Protein AF-A0A934GKQ5-F1 (afdb_monomer_lite)

Foldseek 3Di:
DDQDPVLVVVLVVVDDVANVPDDQWAWAQDPVRDIDIGGPVPDDPVSVVRSVVRVVVVVVVVVVVVVVVVVLVVVCVVVVDDPPDDSVVVVVVVVD

Radius of gyration: 21.55 Å; chains: 1; bounding box: 41×31×54 Å

Secondary structure (DSSP, 8-state):
----HHHHHHHHHH-HHHHTT--SEEEEE-TT--EEEEEGGG--HHHHHHHHHHHHHHHHHHHHHHHHHHHHHHHHHHTT--TT--HHHHHHHH--

Sequence (96 aa):
MTTHPLFEKLCRHLGAYRSDDLPVEICYRDRYRNLVVKPLLDASLDEIAFAVQTLHEESMAISSRRSALEYLYTFSRKRGAIGADQIIHIAEEVTK

pLDDT: mean 89.83, std 10.23, range [46.91, 98.38]

Structure (mmCIF, N/CA/C/O backbone):
data_AF-A0A934GKQ5-F1
#
_entry.id   AF-A0A934GKQ5-F1
#
loop_
_atom_site.group_PDB
_atom_site.id
_atom_site.type_symbol
_atom_site.label_atom_id
_atom_site.label_alt_id
_atom_site.label_comp_id
_atom_site.label_asym_id
_atom_site.label_entity_id
_atom_site.label_seq_id
_atom_site.pdbx_PDB_ins_code
_atom_site.Cartn_x
_atom_site.Cartn_y
_atom_site.Cartn_z
_atom_site.occupancy
_atom_site.B_iso_or_equiv
_atom_site.auth_seq_id
_atom_site.auth_comp_id
_atom_site.auth_asym_id
_atom_site.auth_atom_id
_atom_site.pdbx_PDB_model_num
ATOM 1 N N . MET A 1 1 ? -12.691 18.056 8.670 1.00 46.91 1 MET A N 1
ATOM 2 C CA . MET A 1 1 ? -13.181 16.891 9.435 1.00 46.91 1 MET A CA 1
ATOM 3 C C . MET A 1 1 ? -12.725 17.099 10.864 1.00 46.91 1 MET A C 1
ATOM 5 O O . MET A 1 1 ? -11.533 17.265 11.073 1.00 46.91 1 MET A O 1
ATOM 9 N N . THR A 1 2 ? -13.646 17.252 11.809 1.00 55.66 2 THR A N 1
ATOM 10 C CA . THR A 1 2 ? -13.316 17.446 13.227 1.00 55.66 2 THR A CA 1
ATOM 11 C C . THR A 1 2 ? -12.858 16.110 13.798 1.00 55.66 2 THR A C 1
ATOM 13 O O . THR A 1 2 ? -13.635 15.160 13.848 1.00 55.66 2 THR A O 1
ATOM 16 N N . THR A 1 3 ? -11.587 16.017 14.174 1.00 66.25 3 THR A N 1
ATOM 17 C CA . THR A 1 3 ? -11.011 14.817 14.782 1.00 66.25 3 THR A CA 1
ATOM 18 C C . THR A 1 3 ? -11.673 14.572 16.138 1.00 66.25 3 THR A C 1
ATOM 20 O O . THR A 1 3 ? -11.822 15.488 16.943 1.00 66.25 3 THR A O 1
ATOM 23 N N . HIS A 1 4 ? -12.139 13.346 16.384 1.00 81.69 4 HIS A N 1
ATOM 24 C CA . HI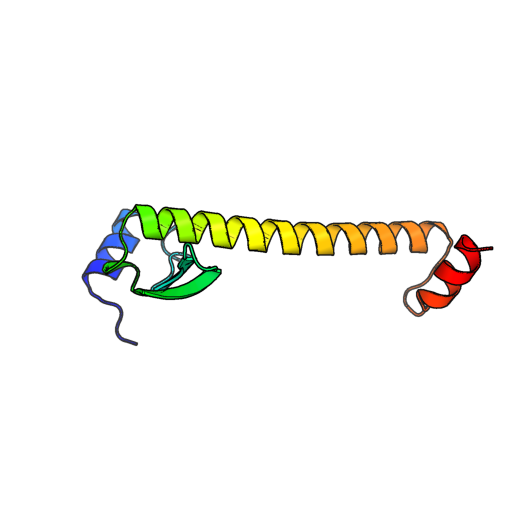S A 1 4 ? -12.846 13.015 17.622 1.00 81.69 4 HIS A CA 1
ATOM 25 C C . HIS A 1 4 ? -11.907 13.188 18.840 1.00 81.69 4 HIS A C 1
ATOM 27 O O . HIS A 1 4 ? -10.773 12.711 18.790 1.00 81.69 4 HIS A O 1
ATOM 33 N N . PRO A 1 5 ? -12.338 13.782 19.971 1.00 87.06 5 PRO A N 1
ATOM 34 C CA . PRO A 1 5 ? -11.452 14.083 21.108 1.00 87.06 5 PRO A CA 1
ATOM 35 C C . PRO A 1 5 ? -10.781 12.841 21.721 1.00 87.06 5 PRO A C 1
ATOM 37 O O . PRO A 1 5 ? -9.672 12.915 22.251 1.00 87.06 5 PRO A O 1
ATOM 40 N N . LEU A 1 6 ? -11.424 11.670 21.626 1.00 87.50 6 LEU A N 1
ATOM 41 C CA . LEU A 1 6 ? -10.805 10.402 22.039 1.00 87.50 6 LEU A CA 1
ATOM 42 C C . LEU A 1 6 ? -9.668 9.963 21.107 1.00 87.50 6 LEU A C 1
ATOM 44 O O . LEU A 1 6 ? -8.699 9.384 21.591 1.00 87.50 6 LEU A O 1
ATOM 48 N N . PHE A 1 7 ? -9.754 10.264 19.809 1.00 86.81 7 PHE A N 1
ATOM 49 C CA . PHE A 1 7 ? -8.687 9.977 18.850 1.00 86.81 7 PHE A CA 1
ATOM 50 C C . PHE A 1 7 ? -7.450 10.824 19.163 1.00 86.81 7 PHE A C 1
ATOM 52 O O . PHE A 1 7 ? -6.352 10.292 19.275 1.00 86.81 7 PHE A O 1
ATOM 59 N N . GLU A 1 8 ? -7.627 12.119 19.438 1.00 86.31 8 GLU A N 1
ATOM 60 C CA . GLU A 1 8 ? -6.516 12.993 19.843 1.00 86.31 8 GLU A CA 1
ATOM 61 C C . GLU A 1 8 ? -5.847 12.521 21.142 1.00 86.31 8 GLU A C 1
ATOM 63 O O . GLU A 1 8 ? -4.618 12.539 21.273 1.00 86.31 8 GLU A O 1
ATOM 68 N N . LYS A 1 9 ? -6.648 12.057 22.111 1.00 87.31 9 LYS A N 1
ATOM 69 C CA . LYS A 1 9 ? -6.133 11.482 23.359 1.00 87.31 9 LYS A CA 1
ATOM 70 C C . LYS A 1 9 ? -5.363 10.180 23.111 1.00 87.31 9 LYS A C 1
ATOM 72 O O . LYS A 1 9 ? -4.326 9.973 23.740 1.00 87.31 9 LYS A O 1
ATOM 77 N N . LEU A 1 10 ? -5.842 9.331 22.200 1.00 86.56 10 LEU A N 1
ATOM 78 C CA . LEU A 1 10 ? -5.163 8.101 21.790 1.00 86.56 10 LEU A CA 1
ATOM 79 C C . LEU A 1 10 ? -3.812 8.406 21.129 1.00 86.56 10 LEU A C 1
ATOM 81 O O . LEU A 1 10 ? -2.797 7.859 21.557 1.00 86.56 10 LEU A O 1
ATOM 85 N N . CYS A 1 11 ? -3.774 9.335 20.169 1.00 85.62 11 CYS A N 1
ATOM 86 C CA . CYS A 1 11 ? -2.538 9.785 19.524 1.00 85.62 11 CYS A CA 1
ATOM 87 C C . CYS A 1 11 ? -1.512 10.283 20.549 1.00 85.62 11 CYS A C 1
ATOM 89 O O . CYS A 1 11 ? -0.352 9.877 20.521 1.00 85.62 11 CYS A O 1
ATOM 91 N N . ARG A 1 12 ? -1.948 11.091 21.526 1.00 85.69 12 ARG A N 1
ATOM 92 C CA . ARG A 1 12 ? -1.072 11.572 22.606 1.00 85.69 12 ARG A CA 1
ATOM 93 C C . ARG A 1 12 ? -0.497 10.433 23.455 1.00 85.69 12 ARG A C 1
ATOM 95 O O . ARG A 1 12 ? 0.650 10.525 23.882 1.00 85.69 12 ARG A O 1
ATOM 102 N N . HIS A 1 13 ? -1.273 9.377 23.702 1.00 85.69 13 HIS A N 1
ATOM 103 C CA . HIS A 1 13 ? -0.819 8.211 24.465 1.00 85.69 13 HIS A CA 1
ATOM 104 C C . HIS A 1 13 ? 0.142 7.302 23.689 1.00 85.69 13 HIS A C 1
ATOM 106 O O . HIS A 1 13 ? 1.033 6.720 24.302 1.00 85.69 13 HIS A O 1
ATOM 112 N N . LEU A 1 14 ? -0.012 7.187 22.367 1.00 81.69 14 LEU A N 1
ATOM 113 C CA . LEU A 1 14 ? 0.859 6.364 21.517 1.00 81.69 14 LEU A CA 1
ATOM 114 C C . LEU A 1 14 ? 2.247 6.990 21.283 1.00 81.69 14 LEU A C 1
ATOM 116 O O . LEU A 1 14 ? 3.172 6.292 20.864 1.00 81.69 14 LEU A O 1
ATOM 120 N N . GLY A 1 15 ? 2.404 8.276 21.608 1.00 77.44 15 GLY A N 1
ATOM 121 C CA . GLY A 1 15 ? 3.642 9.029 21.442 1.00 77.44 15 GLY A CA 1
ATOM 122 C C . GLY A 1 15 ? 3.855 9.513 20.004 1.00 77.44 15 GLY A C 1
ATOM 123 O O . GLY A 1 15 ? 3.317 8.956 19.049 1.00 77.44 15 GLY A O 1
ATOM 124 N N . ALA A 1 16 ? 4.683 10.553 19.861 1.00 64.06 16 ALA A N 1
ATOM 125 C CA . ALA A 1 16 ? 4.853 11.311 18.615 1.00 64.06 16 ALA A CA 1
ATOM 126 C C . ALA A 1 16 ? 5.250 10.455 17.398 1.00 64.06 16 ALA A C 1
ATOM 128 O O . ALA A 1 16 ? 4.855 10.742 16.279 1.00 64.06 16 ALA A O 1
ATOM 129 N N . TYR A 1 17 ? 6.003 9.371 17.604 1.00 54.06 17 TYR A N 1
ATOM 130 C CA . TYR A 1 17 ? 6.523 8.559 16.498 1.00 54.06 17 TYR A CA 1
ATOM 131 C C . TYR A 1 17 ? 5.483 7.629 15.855 1.00 54.06 17 TYR A C 1
ATOM 133 O O . TYR A 1 17 ? 5.768 6.998 14.844 1.00 54.06 17 TYR A O 1
ATOM 141 N N . ARG A 1 18 ? 4.307 7.470 16.474 1.00 61.69 18 ARG A N 1
ATOM 142 C CA . ARG A 1 18 ? 3.238 6.585 15.981 1.00 61.69 18 ARG A CA 1
ATOM 143 C C . ARG A 1 18 ? 1.924 7.318 15.741 1.00 61.69 18 ARG A C 1
ATOM 145 O O . ARG A 1 18 ? 1.037 6.748 15.119 1.00 61.69 18 ARG A O 1
ATOM 152 N N . SER A 1 19 ? 1.785 8.542 16.250 1.00 66.94 19 SER A N 1
ATOM 153 C CA . SER A 1 19 ? 0.562 9.337 16.136 1.00 66.94 19 SER A CA 1
ATOM 154 C C . SER A 1 19 ? 0.349 9.936 14.755 1.00 66.94 19 SER A C 1
ATOM 156 O O . SER A 1 19 ? -0.799 10.057 14.340 1.00 66.94 19 SER A O 1
ATOM 158 N N . ASP A 1 20 ? 1.428 10.322 14.076 1.00 77.56 20 ASP A N 1
ATOM 159 C CA . ASP A 1 20 ? 1.343 11.134 12.855 1.00 77.56 20 ASP A CA 1
ATOM 160 C C . ASP A 1 20 ? 0.865 10.309 11.655 1.00 77.56 20 ASP A C 1
ATOM 162 O O . ASP A 1 20 ? 0.134 10.811 10.805 1.00 77.56 20 ASP A O 1
ATOM 166 N N . ASP A 1 21 ? 1.194 9.017 11.654 1.00 85.50 21 ASP A N 1
ATOM 167 C CA . ASP A 1 21 ? 0.782 8.060 10.627 1.00 85.50 21 ASP A CA 1
ATOM 168 C C . ASP A 1 21 ? -0.439 7.221 11.047 1.00 85.50 21 ASP A C 1
ATOM 170 O O . ASP A 1 21 ? -0.858 6.324 10.312 1.00 85.50 21 ASP A O 1
ATOM 174 N N . LEU A 1 22 ? -1.014 7.464 12.234 1.00 87.56 22 LEU A N 1
ATOM 175 C CA . LEU A 1 22 ? -2.191 6.722 12.681 1.00 87.56 22 LEU A CA 1
ATOM 176 C C . LEU A 1 22 ? -3.419 7.185 11.886 1.00 87.56 22 LEU A C 1
ATOM 178 O O . LEU A 1 22 ? -3.790 8.361 11.959 1.00 87.56 22 LEU A O 1
ATOM 182 N N . PRO A 1 23 ? -4.099 6.291 11.153 1.00 91.06 23 PRO A N 1
ATOM 183 C CA . PRO A 1 23 ? -5.180 6.717 10.291 1.00 91.06 23 PRO A CA 1
ATOM 184 C C . PRO A 1 23 ? -6.473 6.916 11.092 1.00 91.06 23 PRO A C 1
ATOM 186 O O . PRO A 1 23 ? -6.765 6.189 12.041 1.00 91.06 23 PRO A O 1
ATOM 189 N N . VAL A 1 24 ? -7.283 7.896 10.685 1.00 91.94 24 VAL A N 1
ATOM 190 C CA . VAL A 1 24 ? -8.622 8.132 11.261 1.00 91.94 24 VAL A CA 1
ATOM 191 C C . VAL A 1 24 ? -9.624 7.035 10.888 1.00 91.94 24 VAL A C 1
ATOM 193 O O . VAL A 1 24 ? -10.590 6.799 11.614 1.00 91.94 24 VAL A O 1
ATOM 196 N N . GLU A 1 25 ? -9.363 6.335 9.786 1.00 95.00 25 GLU A N 1
ATOM 197 C CA . GLU A 1 25 ? -10.136 5.210 9.271 1.00 95.00 25 GLU A CA 1
ATOM 198 C C . GLU A 1 25 ? -9.197 4.054 8.936 1.00 95.00 25 GLU A C 1
ATOM 200 O O . GLU A 1 25 ? -8.111 4.259 8.397 1.00 95.00 25 GLU A O 1
ATOM 205 N N . ILE A 1 26 ? -9.621 2.830 9.225 1.00 95.88 26 ILE A N 1
ATOM 206 C CA . ILE A 1 26 ? -8.923 1.633 8.770 1.00 95.88 26 ILE A CA 1
ATOM 207 C C . ILE A 1 26 ? -9.567 1.105 7.495 1.00 95.88 26 ILE A C 1
ATOM 209 O O . ILE A 1 26 ? -10.774 1.231 7.284 1.00 95.88 26 ILE A O 1
ATOM 213 N N . CYS A 1 27 ? -8.741 0.479 6.666 1.00 96.50 27 CYS A N 1
ATOM 214 C CA . CYS A 1 27 ? -9.152 -0.167 5.435 1.00 96.50 27 CYS A CA 1
ATOM 215 C C . CYS A 1 27 ? -8.641 -1.608 5.443 1.00 96.50 27 CYS A C 1
ATOM 217 O O . CYS A 1 27 ? -7.462 -1.839 5.717 1.00 96.50 27 CYS A O 1
ATOM 219 N N . TYR A 1 28 ? -9.515 -2.576 5.182 1.00 96.31 28 TYR A N 1
ATOM 220 C CA . TYR A 1 28 ? -9.139 -3.987 5.142 1.00 96.31 28 TYR A CA 1
ATOM 221 C C . TYR A 1 28 ? -10.018 -4.788 4.182 1.00 96.31 28 TYR A C 1
ATOM 223 O O . TYR A 1 28 ? -11.086 -4.334 3.764 1.00 96.31 28 TYR A O 1
ATOM 231 N N . ARG A 1 29 ? -9.571 -5.995 3.818 1.00 93.19 29 ARG A N 1
ATOM 232 C CA . ARG A 1 29 ? -10.387 -6.953 3.057 1.00 93.19 29 ARG A CA 1
ATOM 233 C C . ARG A 1 29 ? -11.106 -7.917 3.991 1.00 93.19 29 ARG A C 1
ATOM 235 O O . ARG A 1 29 ? -10.465 -8.580 4.802 1.00 93.19 29 ARG A O 1
ATOM 242 N N . ASP A 1 30 ? -12.425 -8.016 3.861 1.00 90.69 30 ASP A N 1
ATOM 243 C CA . ASP A 1 30 ? -13.208 -8.996 4.617 1.00 90.69 30 ASP A CA 1
ATOM 244 C C . ASP A 1 30 ? -13.006 -10.436 4.092 1.00 90.69 30 ASP A C 1
ATOM 246 O O . ASP A 1 30 ? -12.324 -10.688 3.092 1.00 90.69 30 ASP A O 1
ATOM 250 N N . ARG A 1 31 ? -13.657 -11.411 4.740 1.00 87.69 31 ARG A N 1
ATOM 251 C CA . ARG A 1 31 ? -13.645 -12.833 4.331 1.00 87.69 31 ARG A CA 1
ATOM 252 C C . ARG A 1 31 ? -14.125 -13.089 2.894 1.00 87.69 31 ARG A C 1
ATOM 254 O O . ARG A 1 31 ? -13.844 -14.148 2.341 1.00 87.69 31 ARG A O 1
ATOM 261 N N . TYR A 1 32 ? -14.873 -12.160 2.309 1.00 90.94 32 TYR A N 1
ATOM 262 C CA . TYR A 1 32 ? -15.395 -12.227 0.945 1.00 90.94 32 TYR A CA 1
ATOM 263 C C . TYR A 1 32 ? -14.572 -11.375 -0.032 1.00 90.94 32 TYR A C 1
ATOM 265 O O . TYR A 1 32 ? -14.935 -11.266 -1.202 1.00 90.94 32 TYR A O 1
ATOM 273 N N . ARG A 1 33 ? -13.437 -10.827 0.427 1.00 86.25 33 ARG A N 1
ATOM 274 C CA . ARG A 1 33 ? -12.526 -9.935 -0.306 1.00 86.25 33 ARG A CA 1
ATOM 275 C C . ARG A 1 33 ? -13.122 -8.573 -0.661 1.00 86.25 33 ARG A C 1
ATOM 277 O O . ARG A 1 33 ? -12.538 -7.867 -1.492 1.00 86.25 33 ARG A O 1
ATOM 284 N N . ASN A 1 34 ? -14.222 -8.183 -0.026 1.00 93.44 34 ASN A N 1
ATOM 285 C CA . ASN A 1 34 ? -14.747 -6.832 -0.158 1.00 93.44 34 ASN A CA 1
ATOM 286 C C . ASN A 1 34 ? -13.841 -5.859 0.590 1.00 93.44 34 ASN A C 1
ATOM 288 O O . ASN A 1 34 ? -13.318 -6.183 1.656 1.00 93.44 34 ASN A O 1
ATOM 292 N N . LEU A 1 35 ? -13.673 -4.664 0.027 1.00 94.50 35 LEU A N 1
ATOM 293 C CA . LEU A 1 35 ? -12.981 -3.579 0.704 1.00 94.50 35 LEU A CA 1
ATOM 294 C C . LEU A 1 35 ? -13.915 -2.976 1.754 1.00 94.50 35 LEU A C 1
ATOM 296 O O . LEU A 1 35 ? -14.998 -2.499 1.414 1.00 94.50 35 LEU A O 1
ATOM 300 N N . VAL A 1 36 ? -13.489 -2.997 3.010 1.00 96.12 36 VAL A N 1
ATOM 301 C CA . VAL A 1 36 ? -14.206 -2.395 4.132 1.00 96.12 36 VAL A CA 1
ATOM 302 C C . VAL A 1 36 ? -13.411 -1.195 4.618 1.00 96.12 36 VAL A C 1
ATOM 304 O O . VAL A 1 36 ? -12.218 -1.312 4.887 1.00 96.12 36 VAL A O 1
ATOM 307 N N . VAL A 1 37 ? -14.087 -0.053 4.740 1.00 96.81 37 VAL A N 1
ATOM 308 C CA . VAL A 1 37 ? -13.548 1.180 5.323 1.00 96.81 37 VAL A CA 1
ATOM 309 C C . VAL A 1 37 ? -14.380 1.522 6.550 1.00 96.81 37 VAL A C 1
ATOM 311 O O . VAL A 1 37 ? -15.612 1.492 6.484 1.00 96.81 37 VAL A O 1
ATOM 314 N N . LYS A 1 38 ? -13.723 1.804 7.675 1.00 94.75 38 LYS A N 1
ATOM 315 C CA . LYS A 1 38 ? -14.397 2.048 8.956 1.00 94.75 38 LYS A CA 1
ATOM 316 C C . LYS A 1 38 ? -13.601 3.023 9.828 1.00 94.75 38 LYS A C 1
ATOM 318 O O . LYS A 1 38 ? -12.371 2.952 9.806 1.00 94.75 38 LYS A O 1
ATOM 323 N N . PRO A 1 39 ? -14.249 3.874 10.645 1.00 95.12 39 PRO A N 1
ATOM 324 C CA . PRO A 1 39 ? -13.548 4.693 11.633 1.00 95.12 39 PRO A CA 1
ATOM 325 C C . PRO A 1 39 ? -12.687 3.849 12.579 1.00 95.12 39 PRO A C 1
ATOM 327 O O . PRO A 1 39 ? -13.148 2.827 13.091 1.00 95.12 39 PRO A O 1
ATOM 330 N N . LEU A 1 40 ? -11.456 4.294 12.863 1.00 93.75 40 LEU A N 1
ATOM 331 C CA . LEU A 1 40 ? -10.533 3.574 13.755 1.00 93.75 40 LEU A CA 1
ATOM 332 C C . LEU A 1 40 ? -11.150 3.349 15.142 1.00 93.75 40 LEU A C 1
ATOM 334 O O . LEU A 1 40 ? -10.977 2.289 15.733 1.00 93.75 40 LEU A O 1
ATOM 338 N N . LEU A 1 41 ? -11.876 4.342 15.660 1.00 93.81 41 LEU A N 1
ATOM 339 C CA . LEU A 1 41 ? -12.494 4.261 16.987 1.00 93.81 41 LEU A CA 1
ATOM 340 C C . LEU A 1 41 ? -13.645 3.250 17.067 1.00 93.81 41 LEU A C 1
ATOM 342 O O . LEU A 1 41 ? -13.972 2.811 18.166 1.00 93.81 41 LEU A O 1
ATOM 346 N N . ASP A 1 42 ? -14.218 2.861 15.927 1.00 95.44 42 ASP A N 1
ATOM 347 C CA . ASP A 1 42 ? -15.278 1.854 15.855 1.00 95.44 42 ASP A CA 1
ATOM 348 C C . ASP A 1 42 ? -14.720 0.459 15.526 1.00 95.44 42 ASP A C 1
ATOM 350 O O . ASP A 1 42 ? -15.470 -0.522 15.496 1.00 95.44 42 ASP A O 1
ATOM 354 N N . ALA A 1 43 ? -13.423 0.354 15.227 1.00 95.31 43 ALA A N 1
ATOM 355 C CA . ALA A 1 43 ? -12.780 -0.886 14.825 1.00 95.31 43 ALA A CA 1
ATOM 356 C C . ALA A 1 43 ? -12.511 -1.816 16.015 1.00 95.31 43 ALA A C 1
ATOM 358 O O . ALA A 1 43 ? -12.046 -1.393 17.076 1.00 95.31 43 ALA A O 1
ATOM 359 N N . SER A 1 44 ? -12.748 -3.111 15.820 1.00 95.88 44 SER A N 1
ATOM 360 C CA . SER A 1 44 ? -12.270 -4.142 16.737 1.00 95.88 44 SER A CA 1
ATOM 361 C C . SER A 1 44 ? -10.770 -4.400 16.547 1.00 95.88 44 SER A C 1
ATOM 363 O O . SER A 1 44 ? -10.176 -4.048 15.526 1.00 95.88 44 SER A O 1
ATOM 365 N N . LEU A 1 45 ? -10.143 -5.067 17.521 1.00 95.88 45 LEU A N 1
ATOM 366 C CA . LEU A 1 45 ? -8.744 -5.489 17.393 1.00 95.88 45 LEU A CA 1
ATOM 367 C C . LEU A 1 45 ? -8.525 -6.447 16.214 1.00 95.88 45 LEU A C 1
ATOM 369 O O . LEU A 1 45 ? -7.496 -6.353 15.549 1.00 95.88 45 LEU A O 1
ATOM 373 N N . ASP A 1 46 ? -9.494 -7.316 15.923 1.00 95.38 46 ASP A N 1
ATOM 374 C CA . ASP A 1 46 ? -9.427 -8.216 14.768 1.00 95.38 46 ASP A CA 1
ATOM 375 C C . ASP A 1 46 ? -9.479 -7.426 13.453 1.00 95.38 46 ASP A C 1
ATOM 377 O O . ASP A 1 46 ? -8.702 -7.689 12.540 1.00 95.38 46 ASP A O 1
ATOM 381 N N . GLU A 1 47 ? -10.337 -6.403 13.367 1.00 95.94 47 GLU A N 1
ATOM 382 C CA . GLU A 1 47 ? -10.408 -5.519 12.197 1.00 95.94 47 GLU A CA 1
ATOM 383 C C . GLU A 1 47 ? -9.103 -4.728 12.003 1.00 95.94 47 GLU A C 1
ATOM 385 O O . GLU A 1 47 ? -8.633 -4.580 10.873 1.00 95.94 47 GLU A O 1
ATOM 390 N N . ILE A 1 48 ? -8.463 -4.285 13.092 1.00 95.81 48 ILE A N 1
ATOM 391 C CA . ILE A 1 48 ? -7.123 -3.679 13.037 1.00 95.81 48 ILE A CA 1
ATOM 392 C C . ILE A 1 48 ? -6.092 -4.696 12.528 1.00 95.81 48 ILE A C 1
ATOM 394 O O . ILE A 1 48 ? -5.272 -4.354 11.675 1.00 95.81 48 ILE A O 1
ATOM 398 N N . ALA A 1 49 ? -6.130 -5.947 12.995 1.00 95.88 49 ALA A N 1
ATOM 399 C CA . ALA A 1 49 ? -5.230 -6.993 12.510 1.00 95.88 49 ALA A CA 1
ATOM 400 C C . ALA A 1 49 ? -5.427 -7.267 11.006 1.00 95.88 49 ALA A C 1
ATOM 402 O O . ALA A 1 49 ? -4.446 -7.404 10.272 1.00 95.88 49 ALA A O 1
ATOM 403 N N . PHE A 1 50 ? -6.672 -7.264 10.518 1.00 95.94 50 PHE A N 1
ATOM 404 C CA . PHE A 1 50 ? -6.966 -7.383 9.087 1.00 95.94 50 PHE A CA 1
ATOM 405 C C . PHE A 1 50 ? -6.470 -6.180 8.281 1.00 95.94 50 PHE A C 1
ATOM 407 O O . PHE A 1 50 ? -5.963 -6.361 7.171 1.00 95.94 50 PHE A O 1
ATOM 414 N N . ALA A 1 51 ? -6.567 -4.966 8.826 1.00 96.44 51 ALA A N 1
ATOM 4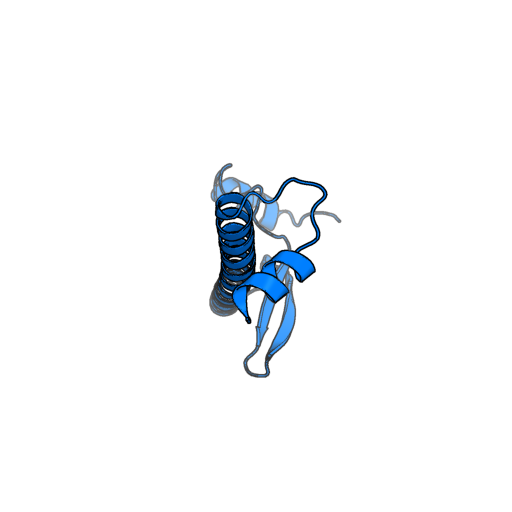15 C CA . ALA A 1 51 ? -6.015 -3.772 8.189 1.00 96.44 51 ALA A CA 1
ATOM 416 C C . ALA A 1 51 ? -4.487 -3.852 8.080 1.00 96.44 51 ALA A C 1
ATOM 418 O O . ALA A 1 51 ? -3.934 -3.607 7.009 1.00 96.44 51 ALA A O 1
ATOM 419 N N . VAL A 1 52 ? -3.805 -4.291 9.144 1.00 95.44 52 VAL A N 1
ATOM 420 C CA . VAL A 1 52 ? -2.351 -4.530 9.126 1.00 95.44 52 VAL A CA 1
ATOM 421 C C . VAL A 1 52 ? -1.975 -5.576 8.075 1.00 95.44 52 VAL A C 1
ATOM 423 O O . VAL A 1 52 ? -1.051 -5.348 7.296 1.00 95.44 52 VAL A O 1
ATOM 426 N N . GLN A 1 53 ? -2.701 -6.695 8.011 1.00 94.94 53 GLN A N 1
ATOM 427 C CA . GLN A 1 53 ? -2.468 -7.738 7.008 1.00 94.94 53 GLN A CA 1
ATOM 428 C C . GLN A 1 53 ? -2.668 -7.208 5.579 1.00 94.94 53 GLN A C 1
ATOM 430 O O . GLN A 1 53 ? -1.832 -7.444 4.709 1.00 94.94 53 GLN A O 1
ATOM 435 N N . THR A 1 54 ? -3.737 -6.441 5.349 1.00 94.81 54 THR A N 1
ATOM 436 C CA . THR A 1 54 ? -4.038 -5.841 4.039 1.00 94.81 54 THR A CA 1
ATOM 437 C C . THR A 1 54 ? -2.918 -4.888 3.605 1.00 94.81 54 THR A C 1
ATOM 439 O O . THR A 1 54 ? -2.397 -5.008 2.496 1.00 94.81 54 THR A O 1
ATOM 442 N N . LEU A 1 55 ? -2.475 -3.998 4.499 1.00 95.12 55 LEU A N 1
ATOM 443 C CA . LEU A 1 55 ? -1.362 -3.078 4.240 1.00 95.12 55 LEU A CA 1
ATOM 444 C C . LEU A 1 55 ? -0.041 -3.816 3.989 1.00 95.12 55 LEU A C 1
ATOM 446 O O . LEU A 1 55 ? 0.761 -3.399 3.151 1.00 95.12 55 LEU A O 1
ATOM 450 N N . HIS A 1 56 ? 0.199 -4.922 4.695 1.00 95.31 56 HIS A N 1
ATOM 451 C CA . HIS A 1 56 ? 1.380 -5.747 4.472 1.00 95.31 56 HIS A CA 1
ATOM 452 C C . HIS A 1 56 ? 1.384 -6.355 3.063 1.00 95.31 56 HIS A C 1
ATOM 454 O O . HIS A 1 56 ? 2.397 -6.278 2.368 1.00 95.31 56 HIS A O 1
ATOM 460 N N . GLU A 1 57 ? 0.254 -6.895 2.607 1.00 94.38 57 GLU A N 1
ATOM 461 C CA . GLU A 1 57 ? 0.107 -7.435 1.250 1.00 94.38 57 GLU A CA 1
ATOM 462 C C . GLU A 1 57 ? 0.325 -6.361 0.175 1.00 94.38 57 GLU A C 1
ATOM 464 O O . GLU A 1 57 ? 1.043 -6.592 -0.804 1.00 94.38 57 GLU A O 1
ATOM 469 N N . GLU A 1 58 ? -0.230 -5.164 0.372 1.00 94.31 58 GLU A N 1
ATOM 470 C CA . GLU A 1 58 ? -0.017 -4.024 -0.525 1.00 94.31 58 GLU A CA 1
ATOM 471 C C . GLU A 1 58 ? 1.456 -3.606 -0.573 1.00 94.31 58 GLU A C 1
ATOM 473 O O . GLU A 1 58 ? 2.020 -3.429 -1.658 1.00 94.31 58 GLU A O 1
ATOM 478 N N . SER A 1 59 ? 2.104 -3.524 0.591 1.00 96.06 59 SER A N 1
ATOM 479 C CA . SER A 1 59 ? 3.528 -3.208 0.716 1.00 96.06 59 SER A CA 1
ATOM 480 C C . SER A 1 59 ? 4.407 -4.245 0.015 1.00 96.06 59 SER A C 1
ATOM 482 O O . SER A 1 59 ? 5.299 -3.885 -0.759 1.00 96.06 59 SER A O 1
ATOM 484 N N . MET A 1 60 ? 4.118 -5.537 0.188 1.00 96.94 60 MET A N 1
ATOM 485 C CA . MET A 1 60 ? 4.828 -6.620 -0.502 1.00 96.94 60 MET A CA 1
ATOM 486 C C . MET A 1 60 ? 4.645 -6.557 -2.017 1.00 96.94 60 MET A C 1
ATOM 488 O O . MET A 1 60 ? 5.609 -6.739 -2.768 1.00 96.94 60 MET A O 1
ATOM 492 N N . ALA A 1 61 ? 3.437 -6.244 -2.486 1.00 96.06 61 ALA A N 1
ATOM 493 C CA . ALA A 1 61 ? 3.172 -6.103 -3.910 1.00 96.06 61 ALA A CA 1
ATOM 494 C C . ALA A 1 61 ? 3.921 -4.901 -4.513 1.00 96.06 61 ALA A C 1
ATOM 496 O O . ALA A 1 61 ? 4.499 -5.017 -5.597 1.00 96.06 61 ALA A O 1
ATOM 497 N N . ILE A 1 62 ? 3.956 -3.763 -3.813 1.00 97.50 62 ILE A N 1
ATOM 498 C CA . ILE A 1 62 ? 4.729 -2.579 -4.220 1.00 97.50 62 ILE A CA 1
ATOM 499 C C . ILE A 1 62 ? 6.229 -2.891 -4.225 1.00 97.50 62 ILE A C 1
ATOM 501 O O . ILE A 1 62 ? 6.904 -2.606 -5.215 1.00 97.50 62 ILE A O 1
ATOM 505 N N . SER A 1 63 ? 6.741 -3.511 -3.160 1.00 97.25 63 SER A N 1
ATOM 506 C CA . SER A 1 63 ? 8.146 -3.907 -3.042 1.00 97.25 63 SER A CA 1
ATOM 507 C C . SER A 1 63 ? 8.559 -4.839 -4.181 1.00 97.25 63 SER A C 1
ATOM 509 O O . SER A 1 63 ? 9.541 -4.562 -4.862 1.00 97.25 63 SER A O 1
ATOM 511 N N . SER A 1 64 ? 7.754 -5.863 -4.477 1.00 97.31 64 SER A N 1
ATOM 512 C CA . SER A 1 64 ? 8.021 -6.807 -5.570 1.00 97.31 64 SER A CA 1
ATOM 513 C C . SER A 1 64 ? 8.089 -6.114 -6.934 1.00 97.31 64 SER A C 1
ATOM 515 O O . SER A 1 64 ? 9.018 -6.352 -7.708 1.00 97.31 64 SER A O 1
ATOM 517 N N . ARG A 1 65 ? 7.142 -5.209 -7.225 1.00 98.06 65 ARG A N 1
ATOM 518 C CA . ARG A 1 65 ? 7.147 -4.419 -8.472 1.00 98.06 65 ARG A CA 1
ATOM 519 C C . ARG A 1 65 ? 8.381 -3.524 -8.556 1.00 98.06 65 ARG A C 1
ATOM 521 O O . ARG A 1 65 ? 9.034 -3.486 -9.596 1.00 98.06 65 ARG A O 1
ATOM 528 N N . ARG A 1 66 ? 8.720 -2.832 -7.465 1.00 98.38 66 ARG A N 1
ATOM 529 C CA . ARG A 1 66 ? 9.914 -1.984 -7.386 1.00 98.38 66 ARG A CA 1
ATOM 530 C C . ARG A 1 66 ? 11.182 -2.798 -7.646 1.00 98.38 66 ARG A C 1
ATOM 532 O O . ARG A 1 66 ? 11.966 -2.412 -8.506 1.00 98.38 66 ARG A O 1
ATOM 539 N N . SER A 1 67 ? 11.362 -3.926 -6.964 1.00 98.00 67 SER A N 1
ATOM 540 C CA . SER A 1 67 ? 12.543 -4.780 -7.126 1.00 98.00 67 SER A CA 1
ATOM 541 C C . SER A 1 67 ? 12.669 -5.343 -8.542 1.00 98.00 67 SER A C 1
ATOM 543 O O . SER A 1 67 ? 13.772 -5.386 -9.083 1.00 98.00 67 SER A O 1
ATOM 545 N N . ALA A 1 68 ? 11.555 -5.714 -9.183 1.00 97.81 68 ALA A N 1
ATOM 546 C CA . ALA A 1 68 ? 11.567 -6.143 -10.582 1.00 97.81 68 ALA A CA 1
ATOM 547 C C . ALA A 1 68 ? 12.061 -5.028 -11.524 1.00 97.81 68 ALA A C 1
ATOM 549 O O . ALA A 1 68 ? 12.878 -5.282 -12.410 1.00 97.81 68 ALA A O 1
ATOM 550 N N . LEU A 1 69 ? 11.621 -3.784 -11.304 1.00 97.50 69 LEU A N 1
ATOM 551 C CA . LEU A 1 69 ? 12.073 -2.627 -12.083 1.00 97.50 69 LEU A CA 1
ATOM 552 C C . LEU A 1 69 ? 13.539 -2.263 -11.801 1.00 97.50 69 LEU A C 1
ATOM 554 O O . LEU A 1 69 ? 14.279 -1.970 -12.737 1.00 97.50 69 LEU A O 1
ATOM 558 N N . GLU A 1 70 ? 13.988 -2.322 -10.546 1.00 97.88 70 GLU A N 1
ATOM 559 C CA . GLU A 1 70 ? 15.396 -2.104 -10.174 1.00 97.88 70 GLU A CA 1
ATOM 560 C C . GLU A 1 70 ? 16.320 -3.145 -10.819 1.00 97.88 70 GLU A C 1
ATOM 562 O O . GLU A 1 70 ? 17.403 -2.809 -11.318 1.00 97.88 70 GLU A O 1
ATOM 567 N N . TYR A 1 71 ? 15.876 -4.405 -10.853 1.00 97.06 71 TYR A N 1
ATOM 568 C CA . TYR A 1 71 ? 16.585 -5.478 -11.537 1.00 97.06 71 TYR A CA 1
ATOM 569 C C . TYR A 1 71 ? 16.661 -5.218 -13.042 1.00 97.06 71 TYR A C 1
ATOM 571 O O . TYR A 1 71 ? 17.758 -5.227 -13.601 1.00 97.06 71 TYR A O 1
ATOM 579 N N . LEU A 1 72 ? 15.525 -4.923 -13.686 1.00 95.69 72 LEU A N 1
ATOM 580 C CA . LEU A 1 72 ? 15.466 -4.598 -15.112 1.00 95.69 72 LEU A CA 1
ATOM 581 C C . LEU A 1 72 ? 16.380 -3.417 -15.458 1.00 95.69 72 LEU A C 1
ATOM 583 O O . LEU A 1 72 ? 17.145 -3.488 -16.422 1.00 95.69 72 LEU A O 1
ATOM 587 N N . TYR A 1 73 ? 16.341 -2.353 -14.658 1.00 95.94 73 TYR A N 1
ATOM 588 C CA . TYR A 1 73 ? 17.196 -1.183 -14.832 1.00 95.94 73 TYR A CA 1
ATOM 589 C C . TYR A 1 73 ? 18.679 -1.558 -14.759 1.00 95.94 73 TYR A C 1
ATOM 591 O O . TYR A 1 73 ? 19.451 -1.256 -15.671 1.00 95.94 73 TYR A O 1
ATOM 599 N N . THR A 1 74 ? 19.082 -2.269 -13.704 1.00 96.19 74 THR A N 1
ATOM 600 C CA . THR A 1 74 ? 20.478 -2.688 -13.509 1.00 96.19 74 THR A CA 1
ATOM 601 C C . THR A 1 74 ? 20.952 -3.612 -14.631 1.00 96.19 74 THR A C 1
ATOM 603 O O . THR A 1 74 ? 22.060 -3.460 -15.147 1.00 96.19 74 THR A O 1
ATOM 606 N N . PHE A 1 75 ? 20.111 -4.562 -15.033 1.00 94.81 75 PHE A N 1
ATOM 607 C CA . PHE A 1 75 ? 20.367 -5.485 -16.135 1.00 94.81 75 PHE A CA 1
ATOM 608 C C . PHE A 1 75 ? 20.556 -4.755 -17.470 1.00 94.81 75 PHE A C 1
ATOM 610 O O . PHE A 1 75 ? 21.481 -5.072 -18.219 1.00 94.81 75 PHE A O 1
ATOM 617 N N . SER A 1 76 ? 19.724 -3.747 -17.731 1.00 95.25 76 SER A N 1
ATOM 618 C CA . SER A 1 76 ? 19.793 -2.894 -18.921 1.00 95.25 76 SER A CA 1
ATOM 619 C C . SER A 1 76 ? 21.082 -2.071 -18.944 1.00 95.25 76 SER A C 1
ATOM 621 O O . SER A 1 76 ? 21.817 -2.082 -19.930 1.00 95.25 76 SER A O 1
ATOM 623 N N . ARG A 1 77 ? 21.435 -1.431 -17.821 1.00 94.62 77 ARG A N 1
ATOM 624 C CA . ARG A 1 77 ? 22.686 -0.662 -17.689 1.00 94.62 77 ARG A CA 1
ATOM 625 C C . ARG A 1 77 ? 23.931 -1.507 -17.925 1.00 94.62 77 ARG A C 1
ATOM 627 O O . ARG A 1 77 ? 24.860 -1.048 -18.580 1.00 94.62 77 ARG A O 1
ATOM 634 N N . LYS A 1 78 ? 23.945 -2.750 -17.437 1.00 94.00 78 LYS A N 1
ATOM 635 C CA . LYS A 1 78 ? 25.057 -3.688 -17.666 1.00 94.00 78 LYS A CA 1
ATOM 636 C C . LYS A 1 78 ? 25.260 -4.038 -19.144 1.00 94.00 78 LYS A C 1
ATOM 638 O O . LYS A 1 78 ? 26.356 -4.451 -19.500 1.00 94.00 78 LYS A O 1
ATOM 643 N N . ARG A 1 79 ? 24.243 -3.853 -19.991 1.00 91.50 79 ARG A N 1
ATOM 644 C CA . ARG A 1 79 ? 24.331 -4.010 -21.452 1.00 91.50 79 ARG A CA 1
ATOM 645 C C . ARG A 1 79 ? 24.640 -2.713 -22.198 1.00 91.50 79 ARG A C 1
ATOM 647 O O . ARG A 1 79 ? 24.635 -2.702 -23.418 1.00 91.50 79 ARG A O 1
ATOM 654 N N . GLY A 1 80 ? 24.948 -1.634 -21.480 1.00 93.44 80 GLY A N 1
ATOM 655 C CA . GLY A 1 80 ? 25.325 -0.358 -22.083 1.00 93.44 80 GLY A CA 1
ATOM 656 C C . GLY A 1 80 ? 24.159 0.591 -22.341 1.00 93.44 80 GLY A C 1
ATOM 657 O O . GLY A 1 80 ? 24.387 1.659 -22.899 1.00 93.44 80 GLY A O 1
ATOM 658 N N . ALA A 1 81 ? 22.944 0.256 -21.893 1.00 93.88 81 ALA A N 1
ATOM 659 C CA . ALA A 1 81 ? 21.793 1.129 -22.074 1.00 93.88 81 ALA A CA 1
ATOM 660 C C . ALA A 1 81 ? 21.984 2.498 -21.395 1.00 93.88 81 ALA A C 1
ATOM 662 O O . ALA A 1 81 ? 22.439 2.607 -20.242 1.00 93.88 81 ALA A O 1
ATOM 663 N N . ILE A 1 82 ? 21.584 3.553 -22.094 1.00 93.12 82 ILE A N 1
ATOM 664 C CA . ILE A 1 82 ? 21.550 4.934 -21.620 1.00 93.12 82 ILE A CA 1
ATOM 665 C C . ILE A 1 82 ? 20.116 5.386 -21.327 1.00 93.12 82 ILE A C 1
ATOM 667 O O . ILE A 1 82 ? 19.149 4.700 -21.625 1.00 93.12 82 ILE A O 1
ATOM 671 N N . GLY A 1 83 ? 19.958 6.541 -20.674 1.00 91.75 83 GLY A N 1
ATOM 672 C CA . GLY A 1 83 ? 18.658 6.957 -20.126 1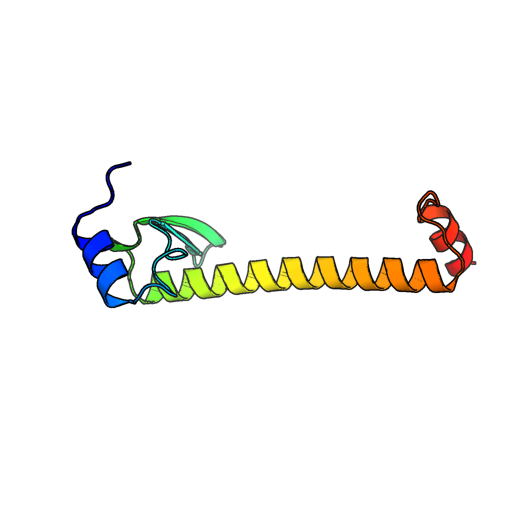.00 91.75 83 GLY A CA 1
ATOM 673 C C . GLY A 1 83 ? 17.547 7.181 -21.160 1.00 91.75 83 GLY A C 1
ATOM 674 O O . GLY A 1 83 ? 16.381 7.138 -20.790 1.00 91.75 83 GLY A O 1
ATOM 675 N N . ALA A 1 84 ? 17.899 7.419 -22.426 1.00 92.31 84 ALA A N 1
ATOM 676 C CA . ALA A 1 84 ? 16.941 7.599 -23.517 1.00 92.31 84 ALA A CA 1
ATOM 677 C C . ALA A 1 84 ? 16.592 6.287 -24.243 1.00 92.31 84 ALA A C 1
ATOM 679 O O . ALA A 1 84 ? 15.687 6.284 -25.078 1.00 92.31 84 ALA A O 1
ATOM 680 N N . ASP A 1 85 ? 17.292 5.189 -23.940 1.00 94.25 85 ASP A N 1
ATOM 681 C CA . ASP A 1 85 ? 17.099 3.925 -24.641 1.00 94.25 85 ASP A CA 1
ATOM 682 C C . ASP A 1 85 ? 15.778 3.272 -24.243 1.00 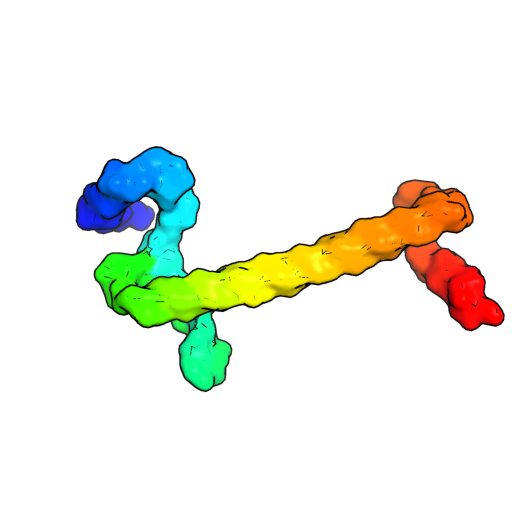94.25 85 ASP A C 1
ATOM 684 O O . ASP A 1 85 ? 15.381 3.234 -23.074 1.00 94.25 85 ASP A O 1
ATO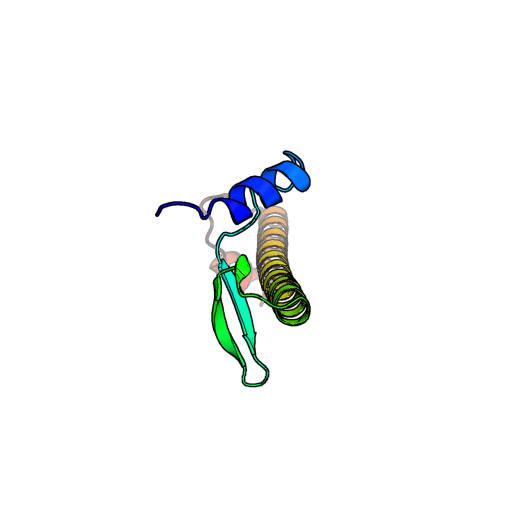M 688 N N . GLN A 1 86 ? 15.098 2.712 -25.239 1.00 93.62 86 GLN A N 1
ATOM 689 C CA . GLN A 1 86 ? 13.860 1.980 -25.027 1.00 93.62 86 GLN A CA 1
ATOM 690 C C . GLN A 1 86 ? 14.157 0.526 -24.650 1.00 93.62 86 GLN A C 1
ATOM 692 O O . GLN A 1 86 ? 14.923 -0.162 -25.323 1.00 93.62 86 GLN A O 1
ATOM 697 N N . ILE A 1 87 ? 13.481 0.025 -23.610 1.00 93.69 87 ILE A N 1
ATOM 698 C CA . ILE A 1 87 ? 13.648 -1.353 -23.113 1.00 93.69 87 ILE A CA 1
ATOM 699 C C . ILE A 1 87 ? 13.353 -2.410 -24.190 1.00 93.69 87 ILE A C 1
ATOM 701 O O . ILE A 1 87 ? 13.919 -3.499 -24.130 1.00 93.69 87 ILE A O 1
ATOM 705 N N . ILE A 1 88 ? 12.519 -2.097 -25.191 1.00 92.81 88 ILE A N 1
ATOM 706 C CA . ILE A 1 88 ? 12.191 -3.026 -26.282 1.00 92.81 88 ILE A CA 1
ATOM 707 C C . ILE A 1 88 ? 13.441 -3.520 -27.023 1.00 92.81 88 ILE A C 1
ATOM 709 O O . ILE A 1 88 ? 13.551 -4.715 -27.271 1.00 92.81 88 ILE A O 1
ATOM 713 N N . HIS A 1 89 ? 14.427 -2.653 -27.269 1.00 92.06 89 HIS A N 1
ATOM 714 C CA . HIS A 1 89 ? 15.656 -3.034 -27.972 1.00 92.06 89 HIS A CA 1
ATOM 715 C C . HIS A 1 89 ? 16.524 -3.989 -27.145 1.00 92.06 89 HIS A C 1
ATOM 717 O O . HIS A 1 89 ? 17.080 -4.949 -27.667 1.00 92.06 89 HIS A O 1
ATOM 723 N N . ILE A 1 90 ? 16.566 -3.789 -25.827 1.00 89.31 90 ILE A N 1
ATOM 724 C CA . ILE A 1 90 ? 17.284 -4.675 -24.902 1.00 89.31 90 ILE A CA 1
ATOM 725 C C . ILE A 1 90 ? 16.579 -6.031 -24.812 1.00 89.31 90 ILE A C 1
ATOM 727 O O . ILE A 1 90 ? 17.231 -7.070 -24.742 1.00 89.31 90 ILE A O 1
ATOM 731 N N . ALA A 1 91 ? 15.244 -6.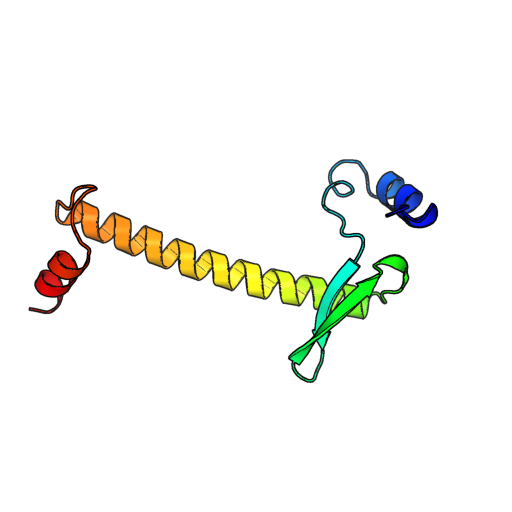036 -24.809 1.00 89.50 91 ALA A N 1
ATOM 732 C CA . ALA A 1 91 ? 14.469 -7.270 -24.809 1.00 89.50 91 ALA A CA 1
ATOM 733 C C . ALA A 1 91 ? 14.736 -8.084 -26.085 1.00 89.50 91 ALA A C 1
ATOM 735 O O . ALA A 1 91 ? 15.050 -9.268 -25.981 1.00 89.50 91 ALA A O 1
ATOM 736 N N . GLU A 1 92 ? 14.705 -7.438 -27.256 1.00 91.06 92 GLU A N 1
ATOM 737 C CA . GLU A 1 92 ? 15.008 -8.059 -28.552 1.00 91.06 92 GLU A CA 1
ATOM 738 C C . GLU A 1 92 ? 16.404 -8.694 -28.597 1.00 91.06 92 GLU A C 1
ATOM 740 O O . GLU A 1 92 ? 16.559 -9.775 -29.165 1.00 91.06 92 GLU A O 1
ATOM 745 N N . GLU A 1 93 ? 17.415 -8.058 -27.999 1.00 85.62 93 GLU A N 1
ATOM 746 C CA . GLU A 1 93 ? 18.776 -8.607 -27.905 1.00 85.62 93 GLU A CA 1
ATOM 747 C C . GLU A 1 93 ? 18.867 -9.861 -27.029 1.00 85.62 93 GLU A C 1
ATOM 749 O O . GLU A 1 93 ? 19.673 -10.742 -27.313 1.00 85.62 93 GLU A O 1
ATOM 754 N N . VAL A 1 94 ? 18.068 -9.950 -25.962 1.00 83.19 94 VAL A N 1
ATOM 755 C CA . VAL A 1 94 ? 18.131 -11.056 -24.988 1.00 83.19 94 VAL A CA 1
ATOM 756 C C . VAL A 1 94 ? 17.304 -12.267 -25.420 1.00 83.19 94 VAL A C 1
ATOM 758 O O . VAL A 1 94 ? 17.589 -13.379 -24.984 1.00 83.19 94 VAL A O 1
ATOM 761 N N . THR A 1 95 ? 16.280 -12.070 -26.253 1.00 82.62 95 THR A N 1
ATOM 762 C CA . THR A 1 95 ? 15.438 -13.159 -26.785 1.00 82.62 95 THR A CA 1
ATOM 763 C C . THR A 1 95 ? 15.941 -13.786 -28.090 1.00 82.62 95 THR A C 1
ATOM 765 O O . THR A 1 95 ? 15.301 -14.717 -28.577 1.00 82.62 95 THR A O 1
ATOM 768 N N . LYS A 1 96 ? 17.039 -13.285 -28.666 1.00 66.56 96 LYS A N 1
ATOM 769 C CA . LYS A 1 96 ? 17.733 -13.899 -29.812 1.00 66.56 96 LYS A CA 1
ATOM 770 C C . LYS A 1 96 ? 18.697 -14.985 -29.349 1.00 66.56 96 LYS A C 1
ATOM 772 O O . LYS A 1 96 ? 18.785 -16.001 -30.071 1.00 66.56 96 LYS A O 1
#